Protein AF-Q1PVG1-F1 (afdb_monomer)

Secondary structure (DSSP, 8-state):
--S--------SSTTHHHHHHHHHHHHHHHHHHHHHT-----S-SS-------TTGGGG--

pLDDT: mean 88.77, std 11.88, range [50.91, 98.12]

Radius of gyration: 13.89 Å; Cα contacts (8 Å, |Δi|>4): 15; chains: 1; bounding box: 26×25×34 Å

Sequence (61 aa):
MTNHVHFVCVPEKEDLLARTFNTLHMRYSQYFNQKRKLKVHLWQGRFYSCILDERHLRAVM

Mean predicted aligned error: 5.17 Å

Structure (mmCIF, N/CA/C/O backbone):
data_AF-Q1PVG1-F1
#
_entry.id   AF-Q1PVG1-F1
#
loop_
_atom_site.group_PDB
_atom_site.id
_atom_site.type_symbol
_atom_site.label_atom_id
_atom_site.label_alt_id
_atom_site.label_comp_id
_atom_site.label_asym_id
_atom_site.label_entity_id
_atom_site.label_seq_id
_atom_site.pdbx_PDB_ins_code
_atom_site.Cartn_x
_atom_site.Cartn_y
_atom_site.Cartn_z
_atom_site.occupancy
_atom_site.B_iso_or_equiv
_atom_site.auth_seq_id
_atom_site.auth_comp_id
_atom_site.auth_asym_id
_atom_site.auth_atom_id
_atom_site.pdbx_PDB_model_num
ATOM 1 N N . MET A 1 1 ? -1.969 -16.264 4.144 1.00 60.62 1 MET A N 1
ATOM 2 C CA . MET A 1 1 ? -2.025 -14.800 4.356 1.00 60.62 1 MET A CA 1
ATOM 3 C C . MET A 1 1 ? -3.077 -14.466 5.418 1.00 60.62 1 MET A C 1
ATOM 5 O O . MET A 1 1 ? -4.251 -14.432 5.083 1.00 60.62 1 MET A O 1
ATOM 9 N N . THR A 1 2 ? -2.709 -14.301 6.699 1.00 86.50 2 THR A N 1
ATOM 10 C CA . THR A 1 2 ? -3.673 -13.965 7.785 1.00 86.50 2 THR A CA 1
ATOM 11 C C . THR A 1 2 ? -3.587 -12.514 8.263 1.00 86.50 2 THR A C 1
ATOM 13 O O . THR A 1 2 ? -4.525 -12.023 8.883 1.00 86.50 2 THR A O 1
ATOM 16 N N . ASN A 1 3 ? -2.480 -11.824 7.975 1.00 90.12 3 ASN A N 1
ATOM 17 C CA . ASN A 1 3 ? -2.182 -10.485 8.492 1.00 90.12 3 ASN A CA 1
ATOM 18 C C . ASN A 1 3 ? -1.744 -9.468 7.420 1.00 90.12 3 ASN A C 1
ATOM 20 O O . ASN A 1 3 ? -1.483 -8.320 7.761 1.00 90.12 3 ASN A O 1
ATOM 24 N N . HIS A 1 4 ? -1.654 -9.862 6.146 1.00 90.44 4 HIS A N 1
ATOM 25 C CA . HIS A 1 4 ? -1.319 -8.967 5.035 1.00 90.44 4 HIS A CA 1
ATOM 26 C C . HIS A 1 4 ? -1.969 -9.427 3.725 1.00 90.44 4 HIS A C 1
ATOM 28 O O . HIS A 1 4 ? -2.496 -10.538 3.642 1.00 90.44 4 HIS A O 1
ATOM 34 N N . VAL A 1 5 ? -1.953 -8.549 2.723 1.00 91.25 5 VAL A N 1
ATOM 35 C CA . VAL A 1 5 ? -2.558 -8.749 1.400 1.00 91.25 5 VAL A CA 1
ATOM 36 C C . VAL A 1 5 ? -1.534 -8.460 0.307 1.00 91.25 5 VAL A C 1
ATOM 38 O O . VAL A 1 5 ? -0.710 -7.559 0.462 1.00 91.25 5 VAL A O 1
ATOM 41 N N . HIS A 1 6 ? -1.610 -9.209 -0.792 1.00 92.00 6 HIS A N 1
ATOM 42 C CA . HIS A 1 6 ? -0.790 -9.013 -1.988 1.00 92.00 6 HIS A CA 1
ATOM 43 C C . HIS A 1 6 ? -1.674 -8.588 -3.151 1.00 92.00 6 HIS A C 1
ATOM 45 O O . HIS A 1 6 ? -2.797 -9.071 -3.293 1.00 92.00 6 HIS A O 1
ATOM 51 N N . PHE A 1 7 ? -1.156 -7.691 -3.983 1.00 91.06 7 PHE A N 1
ATOM 52 C CA . PHE A 1 7 ? -1.828 -7.225 -5.187 1.00 91.06 7 PHE A CA 1
ATOM 53 C C . PHE A 1 7 ? -0.879 -7.355 -6.374 1.00 91.06 7 PHE A C 1
ATOM 55 O O . PHE A 1 7 ? 0.276 -6.942 -6.294 1.00 91.06 7 PHE A O 1
ATOM 62 N N . VAL A 1 8 ? -1.391 -7.881 -7.484 1.00 91.00 8 VAL A N 1
ATOM 63 C CA . VAL A 1 8 ? -0.734 -7.805 -8.791 1.00 91.00 8 VAL A CA 1
ATOM 64 C C . VAL A 1 8 ? -1.426 -6.695 -9.568 1.00 91.00 8 VAL A C 1
ATOM 66 O O . VAL A 1 8 ? -2.640 -6.736 -9.770 1.00 91.00 8 VAL A O 1
ATOM 69 N N . CYS A 1 9 ? -0.678 -5.663 -9.947 1.00 90.81 9 CYS A N 1
ATOM 70 C CA . CYS A 1 9 ? -1.220 -4.470 -10.589 1.00 90.81 9 CYS A CA 1
ATOM 71 C C . CYS A 1 9 ? -0.3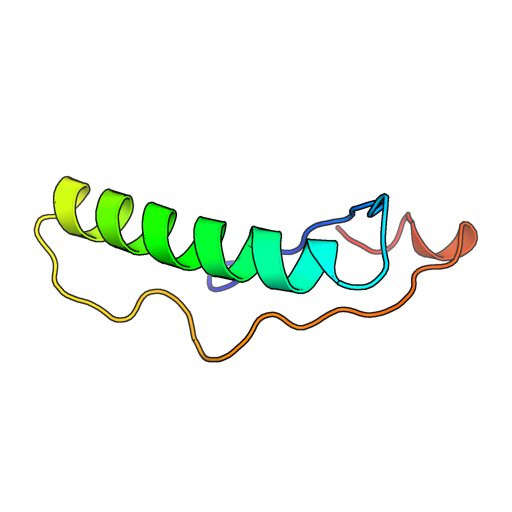17 -4.022 -11.736 1.00 90.81 9 CYS A C 1
ATOM 73 O O . CYS A 1 9 ? 0.904 -4.124 -11.640 1.00 90.81 9 CYS A O 1
ATOM 75 N N . VAL A 1 10 ? -0.925 -3.455 -12.777 1.00 92.69 10 VAL A N 1
ATOM 76 C CA . VAL A 1 10 ? -0.223 -2.7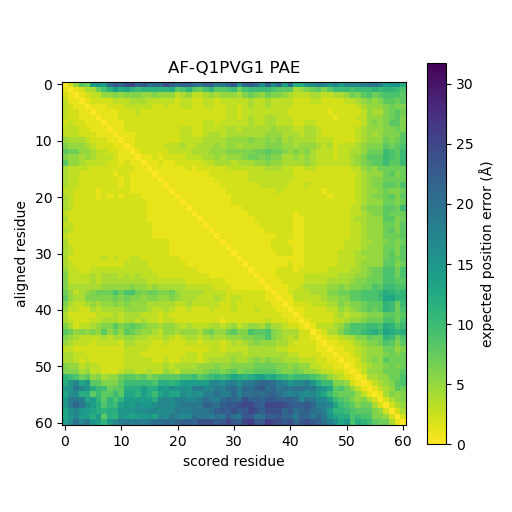68 -13.867 1.00 92.69 10 VAL A CA 1
ATOM 77 C C . VAL A 1 10 ? -0.547 -1.277 -13.747 1.00 92.69 10 VAL A C 1
ATOM 79 O O . VAL A 1 10 ? -1.671 -0.885 -14.061 1.00 92.69 10 VAL A O 1
ATOM 82 N N . PRO A 1 11 ? 0.360 -0.442 -13.212 1.00 92.38 11 PRO A N 1
ATOM 83 C CA . PRO A 1 11 ? 0.096 0.984 -13.080 1.00 92.38 11 PRO A CA 1
ATOM 84 C C . PRO A 1 11 ? 0.273 1.710 -14.419 1.00 92.38 11 PRO A C 1
ATOM 86 O O . PRO A 1 11 ? 1.215 1.442 -15.156 1.00 92.38 11 PRO A O 1
ATOM 89 N N . GLU A 1 12 ? -0.589 2.688 -14.701 1.00 94.50 12 GLU A N 1
ATOM 90 C CA . GLU A 1 12 ? -0.470 3.522 -15.911 1.00 94.50 12 GLU A CA 1
ATOM 91 C C . GLU A 1 12 ? 0.697 4.523 -15.839 1.00 94.50 12 GLU A C 1
ATOM 93 O O . GLU A 1 12 ? 1.166 5.009 -16.866 1.00 94.50 12 GLU A O 1
ATOM 98 N N . LYS A 1 13 ? 1.152 4.867 -14.624 1.00 94.50 13 LYS A N 1
ATOM 99 C CA . LYS A 1 13 ? 2.292 5.760 -14.363 1.00 94.50 13 LYS A CA 1
ATOM 100 C C . LYS A 1 13 ? 3.050 5.298 -13.126 1.00 94.50 13 LYS A C 1
ATOM 102 O O . LYS A 1 13 ? 2.463 4.703 -12.221 1.00 94.50 13 LYS A O 1
ATOM 107 N N . GLU A 1 14 ? 4.330 5.643 -13.061 1.00 90.38 14 GLU A N 1
ATOM 108 C CA . GLU A 1 14 ? 5.257 5.203 -12.010 1.00 90.38 14 GLU A CA 1
ATOM 109 C C . GLU A 1 14 ? 4.790 5.549 -10.580 1.00 90.38 14 GLU A C 1
ATOM 111 O O . GLU A 1 14 ? 5.001 4.769 -9.653 1.00 90.38 14 GLU A O 1
ATOM 116 N N . ASP A 1 15 ? 4.091 6.673 -10.379 1.00 93.44 15 ASP A N 1
ATOM 117 C CA . ASP A 1 15 ? 3.647 7.153 -9.061 1.00 93.44 15 ASP A CA 1
ATOM 118 C C . ASP A 1 15 ? 2.288 6.587 -8.600 1.00 93.44 15 ASP A C 1
ATOM 120 O O . ASP A 1 15 ? 1.899 6.743 -7.433 1.00 93.44 15 ASP A O 1
ATOM 124 N N . LEU A 1 16 ? 1.536 5.930 -9.489 1.00 95.12 16 LEU A N 1
ATOM 125 C CA . LEU A 1 16 ? 0.134 5.598 -9.222 1.00 95.12 16 LEU A CA 1
ATOM 126 C C . LEU A 1 16 ? -0.055 4.492 -8.192 1.00 95.12 16 LEU A C 1
ATOM 128 O O . LEU A 1 16 ? -1.057 4.531 -7.475 1.00 95.12 16 LEU A O 1
ATOM 132 N N . LEU A 1 17 ? 0.884 3.551 -8.051 1.00 95.19 17 LEU A N 1
ATOM 133 C CA . LEU A 1 17 ? 0.797 2.545 -6.987 1.00 95.19 17 LEU A CA 1
ATOM 134 C C . LEU A 1 17 ? 0.832 3.220 -5.614 1.00 95.19 17 LEU A C 1
ATOM 136 O O . LEU A 1 17 ? -0.048 2.988 -4.786 1.00 95.19 17 LEU A O 1
ATOM 140 N N . ALA A 1 18 ? 1.777 4.138 -5.403 1.00 94.31 18 ALA A N 1
ATOM 141 C CA . ALA A 1 18 ? 1.911 4.837 -4.131 1.00 94.31 18 ALA A CA 1
ATOM 142 C C . ALA A 1 18 ? 0.671 5.665 -3.781 1.00 94.31 18 ALA A C 1
ATOM 144 O O . ALA A 1 18 ? 0.179 5.614 -2.651 1.00 94.31 18 ALA A O 1
ATOM 145 N N . ARG A 1 19 ? 0.119 6.391 -4.755 1.00 95.56 19 ARG A N 1
ATOM 146 C CA . ARG A 1 19 ? -1.075 7.227 -4.557 1.00 95.56 19 ARG A CA 1
ATOM 147 C C . ARG A 1 19 ? -2.333 6.397 -4.320 1.00 95.56 19 ARG A C 1
ATOM 149 O O . ARG A 1 19 ? -3.131 6.726 -3.435 1.00 95.56 19 ARG A O 1
ATOM 156 N N . THR A 1 20 ? -2.484 5.310 -5.073 1.00 96.00 20 THR A N 1
ATOM 157 C CA . THR A 1 20 ? -3.603 4.373 -4.940 1.00 96.00 20 THR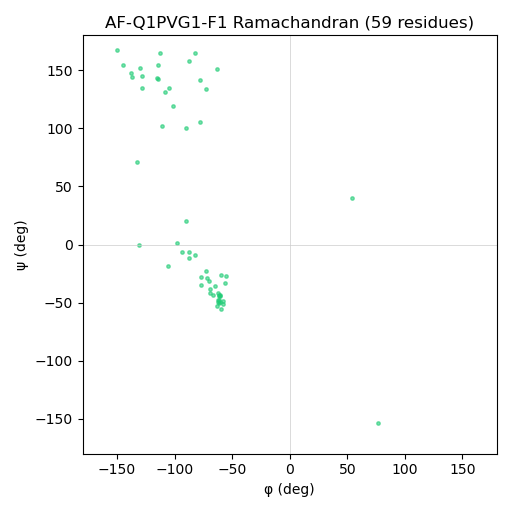 A CA 1
ATOM 158 C C . THR A 1 20 ? -3.582 3.705 -3.573 1.00 96.00 20 THR A C 1
ATOM 160 O O . THR A 1 20 ? -4.569 3.800 -2.844 1.00 96.00 20 THR A O 1
ATOM 163 N N . PHE A 1 21 ? -2.457 3.108 -3.171 1.00 96.12 21 PHE A N 1
ATOM 164 C CA . PHE A 1 21 ? -2.372 2.393 -1.897 1.00 96.12 21 PHE A CA 1
ATOM 165 C C . PHE A 1 21 ? -2.424 3.315 -0.681 1.00 96.12 21 PHE A C 1
ATOM 167 O O . PHE A 1 21 ? -3.016 2.931 0.322 1.00 96.12 21 PHE A O 1
ATOM 174 N N . ASN A 1 22 ? -1.927 4.552 -0.771 1.00 95.44 22 ASN A N 1
ATOM 175 C CA . ASN A 1 22 ? -2.140 5.549 0.282 1.00 95.44 22 ASN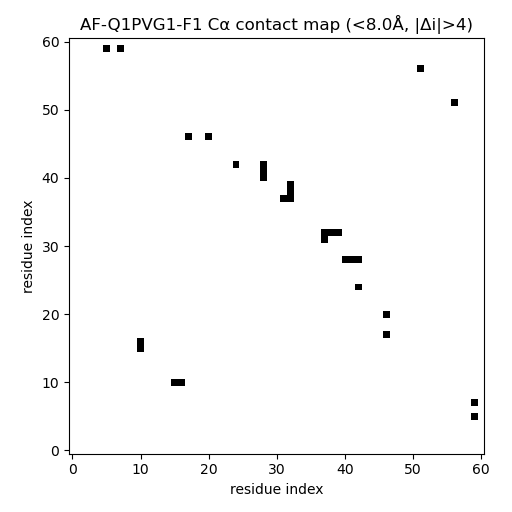 A CA 1
ATOM 176 C C . ASN A 1 22 ? -3.646 5.790 0.523 1.00 95.44 22 ASN A C 1
ATOM 178 O O . ASN A 1 22 ? -4.151 5.652 1.640 1.00 95.44 22 ASN A O 1
ATOM 182 N N . THR A 1 23 ? -4.391 6.056 -0.553 1.00 96.62 23 THR A N 1
ATOM 183 C CA . THR A 1 23 ? -5.836 6.320 -0.476 1.00 96.62 23 THR A CA 1
ATOM 184 C C . THR A 1 23 ? -6.620 5.083 -0.035 1.00 96.62 23 THR A C 1
ATOM 186 O O . THR A 1 23 ? -7.507 5.182 0.816 1.00 96.62 23 THR A O 1
ATOM 189 N N . LEU A 1 24 ? -6.291 3.914 -0.589 1.00 96.12 24 LEU A N 1
ATOM 190 C CA . LEU A 1 24 ? -6.942 2.643 -0.278 1.00 96.12 24 LEU A CA 1
ATOM 191 C C . LEU A 1 24 ? -6.738 2.271 1.189 1.00 96.12 24 LEU A C 1
ATOM 193 O O . LEU A 1 24 ? -7.713 1.983 1.883 1.00 96.12 24 LEU A O 1
ATOM 197 N N . HIS A 1 25 ? -5.502 2.330 1.685 1.00 96.12 25 HIS A N 1
ATOM 198 C CA . HIS A 1 25 ? -5.198 2.002 3.073 1.00 96.12 25 HIS A CA 1
ATOM 199 C C . HIS A 1 25 ? -5.937 2.921 4.047 1.00 96.12 25 HIS A C 1
ATOM 201 O O . HIS A 1 25 ? -6.532 2.435 5.016 1.00 96.12 25 HIS A O 1
ATOM 207 N N . MET A 1 26 ? -5.967 4.229 3.774 1.00 95.88 26 MET A N 1
ATOM 208 C CA . MET A 1 26 ? -6.716 5.194 4.580 1.00 95.88 26 MET A CA 1
ATOM 209 C C . MET A 1 26 ? -8.214 4.865 4.598 1.00 95.88 26 MET A C 1
ATOM 211 O O . MET A 1 26 ? -8.787 4.664 5.672 1.00 95.88 26 MET A O 1
ATOM 215 N N . ARG A 1 27 ? -8.846 4.764 3.421 1.00 97.50 27 ARG A N 1
ATOM 216 C CA . ARG A 1 27 ? -10.293 4.522 3.304 1.00 97.50 27 ARG A CA 1
ATOM 217 C C . ARG A 1 27 ? -10.700 3.184 3.911 1.00 97.50 27 ARG A C 1
ATOM 219 O O . ARG A 1 27 ? -11.700 3.115 4.621 1.00 97.50 27 ARG A O 1
ATOM 226 N N . TYR A 1 28 ? -9.915 2.133 3.687 1.00 96.56 28 TYR A N 1
ATOM 227 C CA . TYR A 1 28 ? -10.213 0.818 4.245 1.00 96.56 28 TYR A CA 1
ATOM 228 C C . TYR A 1 28 ? -10.040 0.782 5.765 1.00 96.56 28 TYR A C 1
ATOM 230 O O . TYR A 1 28 ? -10.872 0.194 6.449 1.00 96.56 28 TYR A O 1
ATOM 238 N N . SER A 1 29 ? -9.030 1.468 6.316 1.00 96.56 29 SER A N 1
ATOM 239 C CA . SER A 1 29 ? -8.874 1.590 7.774 1.00 96.56 29 SER A CA 1
ATOM 240 C C . SER A 1 29 ? -10.077 2.281 8.406 1.00 96.56 29 SER A C 1
ATOM 242 O O . SER A 1 29 ? -10.587 1.813 9.420 1.00 96.56 29 SER A O 1
ATOM 244 N N . GLN A 1 30 ? -10.558 3.370 7.796 1.00 97.19 30 GLN A N 1
ATOM 245 C CA . GLN A 1 30 ? -11.747 4.093 8.255 1.00 97.19 30 GLN A CA 1
ATOM 246 C C . GLN A 1 30 ? -12.990 3.199 8.213 1.00 97.19 30 GLN A C 1
ATOM 248 O O . GLN A 1 30 ? -13.679 3.065 9.224 1.00 97.19 30 GLN A O 1
ATOM 253 N N . TYR A 1 31 ? -13.231 2.533 7.081 1.00 97.81 31 TYR A N 1
ATOM 254 C CA . TYR A 1 31 ? -14.338 1.593 6.917 1.00 97.81 31 TYR A CA 1
ATOM 255 C C . TYR A 1 31 ? -14.280 0.444 7.935 1.00 97.81 31 TYR A C 1
ATOM 257 O O . TYR A 1 31 ? -15.274 0.160 8.604 1.00 97.81 31 TYR A O 1
ATOM 265 N N . PHE A 1 32 ? -13.121 -0.199 8.094 1.00 97.25 32 PHE A N 1
ATOM 266 C CA . PHE A 1 32 ? -12.928 -1.305 9.030 1.00 97.25 32 PHE A CA 1
ATOM 267 C C . PHE A 1 32 ? -13.195 -0.868 10.471 1.00 97.25 32 PHE A C 1
ATOM 269 O O . PHE A 1 32 ? -13.978 -1.508 11.175 1.00 97.25 32 PHE A O 1
ATOM 276 N N . ASN A 1 33 ? -12.589 0.244 10.891 1.00 97.56 33 ASN A N 1
ATOM 277 C CA . ASN A 1 33 ? -12.750 0.795 12.232 1.00 97.56 33 ASN A CA 1
ATOM 278 C C . ASN A 1 33 ? -14.209 1.178 12.511 1.00 97.56 33 ASN A C 1
ATOM 280 O O . ASN A 1 33 ? -14.741 0.809 13.557 1.00 97.56 33 ASN A O 1
ATOM 284 N N . GLN A 1 34 ? -14.893 1.825 11.561 1.00 98.12 34 GLN A N 1
ATOM 285 C CA . GLN A 1 34 ? -16.311 2.168 11.690 1.00 98.12 34 GLN A CA 1
ATOM 286 C C . GLN A 1 34 ? -17.187 0.915 11.806 1.00 98.12 34 GLN A C 1
ATOM 288 O O . GLN A 1 34 ? -18.009 0.816 12.716 1.00 98.12 34 GLN A O 1
ATOM 293 N N . LYS A 1 35 ? -16.978 -0.072 10.929 1.00 98.12 35 LYS A N 1
ATOM 294 C CA . LYS A 1 35 ? -17.754 -1.319 10.907 1.00 98.12 35 LYS A CA 1
ATOM 295 C C . LYS A 1 35 ? -17.554 -2.158 12.168 1.00 98.12 35 LYS A C 1
ATOM 297 O O . LYS A 1 35 ? -18.487 -2.812 12.623 1.00 98.12 35 LYS A O 1
ATOM 302 N N . ARG A 1 36 ? -16.343 -2.157 12.727 1.00 97.38 36 ARG A N 1
ATOM 303 C CA . ARG A 1 36 ? -15.984 -2.933 13.924 1.00 97.38 36 ARG A CA 1
ATOM 304 C C . ARG A 1 36 ? -16.134 -2.148 15.230 1.00 97.38 36 ARG A C 1
ATOM 306 O O . ARG A 1 36 ? -15.980 -2.748 16.286 1.00 97.38 36 ARG A O 1
ATOM 313 N N . LYS A 1 37 ? -16.440 -0.846 15.172 1.00 97.56 37 LYS A N 1
ATOM 314 C CA . LYS A 1 37 ? -16.427 0.082 16.321 1.00 97.56 37 LYS A CA 1
ATOM 315 C C . LYS A 1 37 ? -15.082 0.075 17.067 1.00 97.56 37 LYS A C 1
ATOM 317 O O . LYS A 1 37 ? -15.039 0.120 18.292 1.00 97.56 37 LYS A O 1
ATOM 322 N N . LEU A 1 38 ? -13.985 0.015 16.314 1.00 96.31 38 LEU A N 1
ATOM 323 C CA . LEU A 1 38 ? -12.612 0.014 16.827 1.00 96.31 38 LEU A CA 1
ATOM 324 C C . LEU A 1 38 ? -11.880 1.299 16.427 1.00 96.31 38 LEU A C 1
ATOM 326 O O . LEU A 1 38 ? -12.317 2.032 15.543 1.00 96.31 38 LEU A O 1
ATOM 330 N N . LYS A 1 39 ? -10.744 1.565 17.075 1.00 93.38 39 LYS A N 1
ATOM 331 C CA . LYS A 1 39 ? -9.807 2.638 16.711 1.00 93.38 39 LYS A CA 1
ATOM 332 C C . LYS A 1 39 ? -8.387 2.080 16.700 1.00 93.38 39 LYS A C 1
ATOM 334 O O . LYS A 1 39 ? -7.607 2.347 17.607 1.00 93.38 39 LYS A O 1
ATOM 339 N N . VAL A 1 40 ? -8.086 1.244 15.707 1.00 93.81 40 VAL A N 1
ATOM 340 C CA . VAL A 1 40 ? -6.779 0.581 15.583 1.00 93.81 40 VAL A CA 1
ATOM 341 C C . VAL A 1 40 ? -6.024 1.046 14.342 1.00 93.81 40 VAL A C 1
ATOM 343 O O . VAL A 1 40 ? -6.628 1.460 13.346 1.00 93.81 40 VAL A O 1
ATOM 346 N N . HIS A 1 41 ? -4.696 0.941 14.398 1.00 92.75 41 HIS A N 1
ATOM 347 C CA . HIS A 1 41 ? -3.840 1.028 13.219 1.00 92.75 41 HIS A CA 1
ATOM 348 C C . HIS A 1 41 ? -3.900 -0.301 12.469 1.00 92.75 41 HIS A C 1
ATOM 350 O O . HIS A 1 41 ? -3.349 -1.299 12.921 1.00 92.75 41 HIS A O 1
ATOM 356 N N . LEU A 1 42 ? -4.615 -0.315 11.344 1.00 94.31 42 LEU A N 1
ATOM 357 C CA . LEU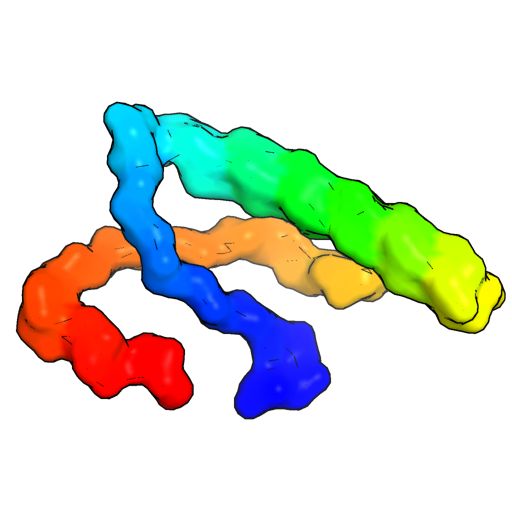 A 1 42 ? -4.871 -1.545 10.597 1.00 94.31 42 LEU A CA 1
ATOM 358 C C . LEU A 1 42 ? -3.667 -2.007 9.765 1.00 94.31 42 LEU A C 1
ATOM 360 O O . LEU A 1 42 ? -3.450 -3.204 9.615 1.00 94.31 42 LEU A O 1
ATOM 364 N N . TRP A 1 43 ? -2.897 -1.062 9.224 1.00 93.88 43 TRP A N 1
ATOM 365 C CA . TRP A 1 43 ? -1.759 -1.344 8.351 1.00 93.88 43 TRP A CA 1
ATOM 366 C C . TRP A 1 43 ? -0.442 -1.140 9.083 1.00 93.88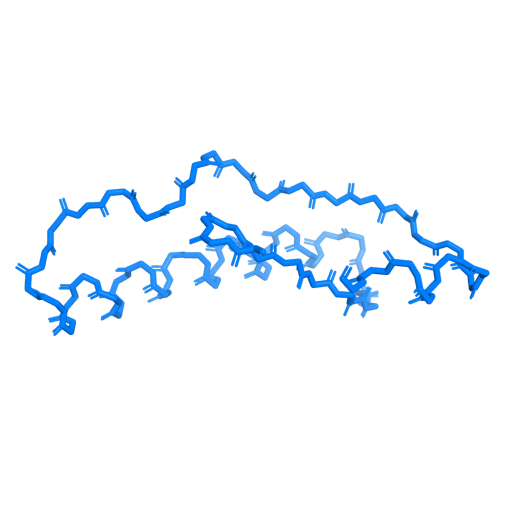 43 TRP A C 1
ATOM 368 O O . TRP A 1 43 ? -0.240 -0.121 9.747 1.00 93.88 43 TRP A O 1
ATOM 378 N N . GLN A 1 44 ? 0.477 -2.086 8.912 1.00 88.81 44 GLN A N 1
ATOM 379 C CA . GLN A 1 44 ? 1.830 -1.980 9.435 1.00 88.81 44 GLN A CA 1
ATOM 380 C C . GLN A 1 44 ? 2.737 -1.317 8.391 1.00 88.81 44 GLN A C 1
ATOM 382 O O . GLN A 1 44 ? 3.206 -1.959 7.458 1.00 88.81 44 GLN A O 1
ATOM 387 N N . GLY A 1 45 ? 2.994 -0.020 8.559 1.00 87.25 45 GLY A N 1
ATOM 388 C CA . GLY A 1 45 ? 3.943 0.719 7.726 1.00 87.25 45 GLY A CA 1
ATOM 389 C C . GLY A 1 45 ? 3.423 1.085 6.331 1.00 87.25 45 GLY A C 1
ATOM 390 O O . GLY A 1 45 ? 2.229 1.299 6.118 1.00 87.25 45 GLY A O 1
ATOM 391 N N . ARG A 1 46 ? 4.359 1.246 5.390 1.00 87.94 46 ARG A N 1
ATOM 392 C CA . ARG A 1 46 ? 4.077 1.609 3.993 1.00 87.94 46 ARG A CA 1
ATOM 393 C C . ARG A 1 46 ? 3.807 0.352 3.169 1.00 87.94 46 ARG A C 1
ATOM 395 O O . ARG A 1 46 ? 4.250 -0.733 3.530 1.00 87.94 46 ARG A O 1
ATOM 402 N N . PHE A 1 47 ? 3.106 0.512 2.047 1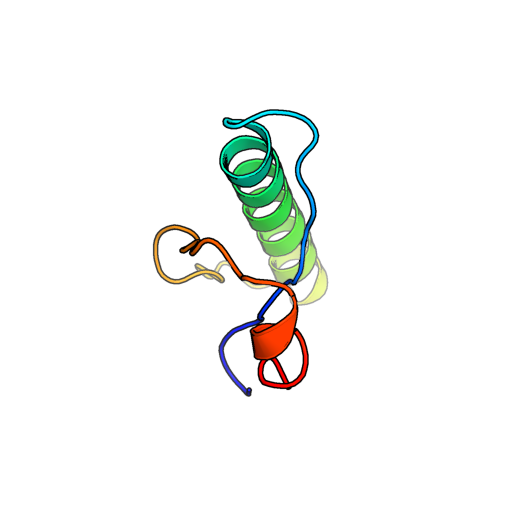.00 91.94 47 PHE A N 1
ATOM 403 C CA . PHE A 1 47 ? 3.049 -0.557 1.052 1.00 91.94 47 PHE A CA 1
ATOM 404 C C . PHE A 1 47 ? 4.457 -0.812 0.489 1.00 91.94 47 PHE A C 1
ATOM 406 O O . PHE A 1 47 ? 5.283 0.103 0.428 1.00 91.94 47 PHE A O 1
ATOM 413 N N . TYR A 1 48 ? 4.702 -2.045 0.066 1.00 92.69 48 TYR A N 1
ATOM 414 C CA . TYR A 1 48 ? 5.913 -2.442 -0.641 1.00 92.69 48 TYR A CA 1
ATOM 415 C C . TYR A 1 48 ? 5.529 -2.870 -2.055 1.00 92.69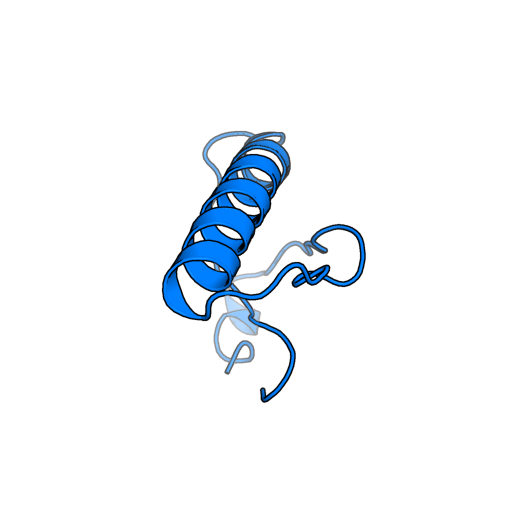 48 TYR A C 1
ATOM 417 O O . TYR A 1 48 ? 4.471 -3.466 -2.256 1.00 92.69 48 TYR A O 1
ATOM 425 N N . SER A 1 49 ? 6.381 -2.564 -3.029 1.00 91.62 49 SER A N 1
ATOM 426 C CA . SER A 1 49 ? 6.200 -2.979 -4.420 1.00 91.62 49 SER A CA 1
ATOM 427 C C . SER A 1 49 ? 7.511 -3.466 -5.010 1.00 91.62 49 SER A C 1
ATOM 429 O O . SER A 1 49 ? 8.567 -2.896 -4.738 1.00 91.62 49 SER A O 1
ATOM 431 N N . CYS A 1 50 ? 7.421 -4.475 -5.866 1.00 90.81 50 CYS A N 1
ATOM 432 C CA . CYS A 1 50 ? 8.503 -4.948 -6.714 1.00 90.81 50 CYS A CA 1
ATOM 433 C C . CYS A 1 50 ? 8.003 -5.062 -8.159 1.00 90.81 50 CYS A C 1
ATOM 435 O O . CYS A 1 50 ? 6.810 -5.251 -8.401 1.00 90.81 50 CYS A O 1
ATOM 437 N N . ILE A 1 51 ? 8.918 -4.918 -9.117 1.00 88.44 51 ILE A N 1
ATOM 438 C CA . ILE A 1 51 ? 8.622 -5.191 -10.524 1.00 88.44 51 ILE A CA 1
ATOM 439 C C . ILE A 1 51 ? 8.510 -6.709 -10.681 1.00 88.44 51 ILE A C 1
ATOM 441 O O . ILE A 1 51 ? 9.355 -7.451 -10.182 1.00 88.44 51 ILE A O 1
ATOM 445 N N . LEU A 1 52 ? 7.467 -7.156 -11.373 1.00 86.44 52 LEU A N 1
ATOM 446 C CA . LEU A 1 52 ? 7.240 -8.555 -11.718 1.00 86.44 52 LEU A CA 1
ATOM 447 C C . LEU A 1 52 ? 7.479 -8.738 -13.215 1.00 86.44 52 LEU A C 1
ATOM 449 O O . LEU A 1 52 ? 6.941 -7.979 -14.020 1.00 86.44 52 LEU A O 1
ATOM 453 N N . ASP A 1 53 ? 8.267 -9.748 -13.582 1.00 82.12 53 ASP A N 1
ATOM 454 C CA . ASP A 1 53 ? 8.310 -10.215 -14.968 1.00 82.12 53 ASP A CA 1
ATOM 455 C C . ASP A 1 53 ? 7.135 -11.171 -15.258 1.00 82.12 53 ASP A C 1
ATOM 457 O O . ASP A 1 53 ? 6.493 -11.708 -14.348 1.00 82.12 53 ASP A O 1
ATOM 461 N N . GLU A 1 54 ? 6.866 -11.422 -16.540 1.00 73.38 54 GLU A N 1
ATOM 462 C CA . GLU A 1 54 ? 5.779 -12.311 -16.977 1.00 73.38 54 GLU A CA 1
ATOM 463 C C . GLU A 1 54 ? 5.909 -13.759 -16.463 1.00 73.38 54 GLU A C 1
ATOM 465 O O . GLU A 1 54 ? 4.908 -14.461 -16.305 1.00 73.38 54 GLU A O 1
ATOM 470 N N . ARG A 1 55 ? 7.126 -14.232 -16.172 1.00 67.62 55 ARG A N 1
ATOM 471 C CA . ARG A 1 55 ? 7.394 -15.597 -15.692 1.00 67.62 55 ARG A CA 1
ATOM 472 C C . ARG A 1 55 ? 7.039 -15.756 -14.214 1.00 67.62 55 ARG A C 1
ATOM 474 O O . ARG A 1 55 ? 6.661 -16.855 -13.808 1.00 67.62 55 ARG A O 1
ATOM 481 N N . HIS 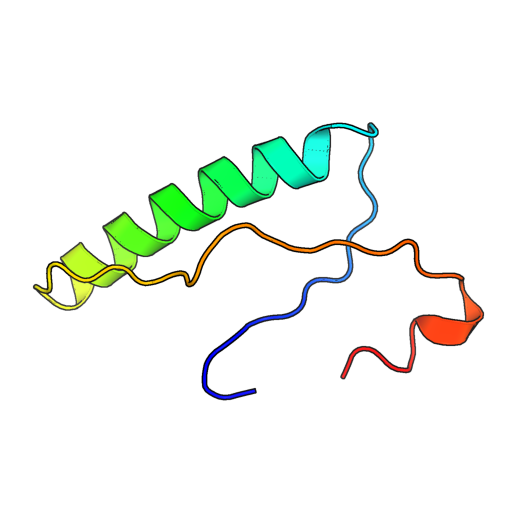A 1 56 ? 7.109 -14.680 -13.433 1.00 65.38 56 HIS A N 1
ATOM 482 C CA . HIS A 1 56 ? 6.816 -14.669 -11.997 1.00 65.38 56 HIS A CA 1
ATOM 483 C C . HIS A 1 56 ? 5.337 -14.426 -11.663 1.00 65.38 56 HIS A C 1
ATOM 485 O O . HIS A 1 56 ? 4.940 -14.594 -10.509 1.00 65.38 56 HIS A O 1
ATOM 491 N N . LEU A 1 57 ? 4.488 -14.124 -12.654 1.00 62.53 57 LEU A N 1
ATOM 492 C CA . LEU A 1 57 ? 3.051 -13.883 -12.458 1.00 62.53 57 LEU A CA 1
ATOM 493 C C . LEU A 1 57 ? 2.325 -15.055 -11.758 1.00 62.53 57 LEU A C 1
ATOM 495 O O . LEU A 1 57 ? 1.336 -14.850 -11.061 1.00 62.53 57 LEU A O 1
ATOM 499 N N . ARG A 1 58 ? 2.834 -16.288 -11.908 1.00 59.31 58 ARG A N 1
ATOM 500 C CA . ARG A 1 58 ? 2.265 -17.511 -11.310 1.00 59.31 58 ARG A CA 1
ATOM 501 C C . ARG A 1 58 ? 2.654 -17.759 -9.846 1.00 59.31 58 ARG A C 1
ATOM 503 O O . ARG A 1 58 ? 2.095 -18.663 -9.239 1.00 59.31 58 ARG A O 1
ATOM 510 N N . ALA A 1 59 ? 3.591 -16.994 -9.284 1.00 60.12 59 ALA A N 1
ATOM 511 C CA . ALA A 1 59 ? 4.124 -17.220 -7.936 1.00 60.12 59 ALA A CA 1
ATOM 512 C C . ALA A 1 59 ? 3.486 -16.332 -6.847 1.00 60.12 59 ALA A C 1
ATOM 514 O O . ALA A 1 59 ? 3.880 -16.421 -5.690 1.00 60.12 59 ALA A O 1
ATOM 515 N N . VAL A 1 60 ? 2.516 -15.476 -7.196 1.00 57.19 60 VAL A N 1
ATOM 516 C CA . VAL A 1 60 ? 1.921 -14.482 -6.273 1.00 57.19 60 VAL A CA 1
ATOM 517 C C . VAL A 1 60 ? 0.698 -15.032 -5.501 1.00 57.19 60 VAL A C 1
ATOM 519 O O . VAL A 1 60 ? -0.120 -14.259 -5.011 1.00 57.19 60 VAL A O 1
ATOM 522 N N . MET A 1 61 ? 0.541 -16.359 -5.398 1.00 50.91 61 MET A N 1
ATOM 523 C CA . MET A 1 61 ? -0.560 -17.000 -4.647 1.00 50.91 61 MET A CA 1
ATOM 524 C C . MET A 1 61 ? -0.215 -17.237 -3.175 1.00 50.91 61 MET A C 1
ATOM 526 O O . MET A 1 61 ? 0.889 -17.754 -2.899 1.00 50.91 61 MET A O 1
#

Foldseek 3Di:
DVQDDDDDDDDPDPCVVQVVCVVVLVVVLVVVCVVVVHDDNNDDDGDDDDDDDPVCPVVRD

InterPro domains:
  IPR036515 Transposase IS200-like superfamily [G3DSA:3.30.70.1290] (1-61)
  IPR036515 Transposase IS200-like superfamily [SSF143422] (1-60)

Solvent-accessible surface area (backbone atoms only — not comparable to full-atom values): 4318 Å² total; per-residue (Å²): 126,93,87,63,86,86,85,90,80,85,65,96,47,93,64,46,57,62,57,49,51,55,52,48,54,53,54,49,41,52,52,52,23,64,76,68,74,50,93,72,86,78,69,85,80,75,91,84,86,77,91,74,57,86,84,53,66,81,68,82,120

Organism: Kuenenia stuttgartiensis (NCBI:txid174633)